Protein AF-A0A3C0ZZU3-F1 (afdb_monomer_lite)

Structure (mmCIF, N/CA/C/O backbone):
data_AF-A0A3C0ZZU3-F1
#
_entry.id   AF-A0A3C0ZZU3-F1
#
loop_
_atom_site.group_PDB
_atom_site.id
_atom_site.type_symbol
_atom_site.label_atom_id
_atom_site.label_alt_id
_atom_site.label_comp_id
_atom_site.label_asym_id
_atom_site.label_entity_id
_atom_site.label_seq_id
_atom_site.pdbx_PDB_ins_code
_atom_site.Cartn_x
_atom_site.Cartn_y
_atom_site.Cartn_z
_atom_site.occupancy
_atom_site.B_iso_or_equiv
_atom_site.auth_seq_id
_atom_site.auth_comp_id
_atom_site.auth_asym_id
_atom_site.auth_atom_id
_atom_site.pdbx_PDB_model_num
ATOM 1 N N . MET A 1 1 ? -2.806 -27.932 -3.434 1.00 41.34 1 MET A N 1
ATOM 2 C CA . MET A 1 1 ? -2.037 -26.677 -3.486 1.00 41.34 1 MET A CA 1
ATOM 3 C C . MET A 1 1 ? -1.569 -26.581 -4.916 1.00 41.34 1 MET A C 1
ATOM 5 O O . MET A 1 1 ? -0.887 -27.493 -5.355 1.00 41.34 1 MET A O 1
ATOM 9 N N . ASP A 1 2 ? -2.108 -25.631 -5.669 1.00 39.19 2 ASP A N 1
ATOM 10 C CA . ASP A 1 2 ? -1.712 -25.415 -7.058 1.00 39.19 2 ASP A CA 1
ATOM 11 C C . ASP A 1 2 ? -0.344 -24.722 -7.044 1.00 39.19 2 ASP A C 1
ATOM 13 O O . ASP A 1 2 ? -0.192 -23.686 -6.396 1.00 39.19 2 ASP A O 1
ATOM 17 N N . GLU A 1 3 ? 0.662 -25.331 -7.668 1.00 41.66 3 GLU A N 1
ATOM 18 C CA . GLU A 1 3 ? 2.056 -24.863 -7.687 1.00 41.66 3 GLU A CA 1
ATOM 19 C C . GLU A 1 3 ? 2.275 -23.722 -8.698 1.00 41.66 3 GLU A C 1
ATOM 21 O O . GLU A 1 3 ? 3.298 -23.658 -9.371 1.00 41.66 3 GLU A O 1
ATOM 26 N N . GLY A 1 4 ? 1.310 -22.809 -8.838 1.00 46.38 4 GLY A N 1
ATOM 27 C CA . GLY A 1 4 ? 1.494 -21.608 -9.657 1.00 46.38 4 GLY A CA 1
ATOM 28 C C . GLY A 1 4 ? 1.681 -21.881 -11.155 1.00 46.38 4 GLY A C 1
ATOM 29 O O . GLY A 1 4 ? 2.186 -21.020 -11.866 1.00 46.38 4 GLY A O 1
ATOM 30 N N . GLY A 1 5 ? 1.232 -23.034 -11.664 1.00 41.31 5 GLY A N 1
ATOM 31 C CA . GLY A 1 5 ? 1.252 -23.368 -13.096 1.00 41.31 5 GLY A CA 1
ATOM 32 C C . GLY A 1 5 ? 0.195 -22.632 -13.930 1.00 41.31 5 GLY A C 1
ATOM 33 O O . GLY A 1 5 ? -0.114 -23.044 -15.047 1.00 41.31 5 GLY A O 1
ATOM 34 N N . GLY A 1 6 ? -0.415 -21.580 -13.383 1.00 45.78 6 GLY A N 1
ATOM 35 C CA . GLY A 1 6 ? -1.423 -20.797 -14.075 1.00 45.78 6 GLY A CA 1
ATOM 36 C C . GLY A 1 6 ? -0.798 -19.867 -15.109 1.00 45.78 6 GLY A C 1
ATOM 37 O O . GLY A 1 6 ? 0.256 -19.278 -14.889 1.00 45.78 6 GLY A O 1
ATOM 38 N N . ASN A 1 7 ? -1.533 -19.631 -16.195 1.00 48.12 7 ASN A N 1
ATOM 39 C CA . ASN A 1 7 ? -1.310 -18.553 -17.168 1.00 48.12 7 ASN A CA 1
ATOM 40 C C . ASN A 1 7 ? -1.610 -17.172 -16.534 1.00 48.12 7 ASN A C 1
ATOM 42 O O . ASN A 1 7 ? -2.278 -16.332 -17.143 1.00 48.12 7 ASN A O 1
ATOM 46 N N . GLY A 1 8 ? -1.252 -17.006 -15.255 1.00 50.81 8 GLY A N 1
ATOM 47 C CA . GLY A 1 8 ? -1.674 -15.936 -14.372 1.00 50.81 8 GLY A CA 1
ATOM 48 C C . GLY A 1 8 ? -1.371 -14.601 -15.018 1.00 50.81 8 GLY A C 1
ATOM 49 O O . GLY A 1 8 ? -0.257 -14.358 -15.480 1.00 50.81 8 GLY A O 1
ATOM 50 N N . ARG A 1 9 ? -2.391 -13.745 -15.101 1.00 55.22 9 ARG A N 1
ATOM 51 C CA . ARG A 1 9 ? -2.203 -12.367 -15.545 1.00 55.22 9 ARG A CA 1
ATOM 52 C C . ARG A 1 9 ? -1.096 -11.767 -14.681 1.00 55.22 9 ARG A C 1
ATOM 54 O O . ARG A 1 9 ? -1.225 -11.792 -13.460 1.00 55.22 9 ARG A O 1
ATOM 61 N N . LYS A 1 10 ? -0.026 -11.275 -15.315 1.00 72.56 10 LYS A N 1
ATOM 62 C CA . LYS A 1 10 ? 1.024 -10.506 -14.640 1.00 72.56 10 LYS A CA 1
ATOM 63 C C . LYS A 1 10 ? 0.323 -9.371 -13.887 1.00 72.56 10 LYS A C 1
ATOM 65 O O . LYS A 1 10 ? -0.282 -8.511 -14.525 1.00 72.56 10 LYS A O 1
ATOM 70 N N . LEU A 1 11 ? 0.317 -9.424 -12.557 1.00 78.12 11 LEU A N 1
ATOM 71 C CA . LEU A 1 11 ? -0.127 -8.303 -11.738 1.00 78.12 11 LEU A CA 1
ATOM 72 C C . LEU A 1 11 ? 1.062 -7.356 -11.607 1.00 78.12 11 LEU A C 1
ATOM 74 O O . LEU A 1 11 ? 2.182 -7.807 -11.404 1.00 78.12 11 LEU A O 1
ATOM 78 N N . THR A 1 12 ? 0.817 -6.064 -11.738 1.00 89.44 12 THR A N 1
ATOM 79 C CA . THR A 1 12 ? 1.796 -4.996 -11.524 1.00 89.44 12 THR A CA 1
ATOM 80 C C . THR A 1 12 ? 1.116 -3.891 -10.734 1.00 89.44 12 THR A C 1
ATOM 82 O O . THR A 1 12 ? -0.111 -3.781 -10.785 1.00 89.44 12 THR A O 1
ATOM 85 N N . GLY A 1 13 ? 1.886 -3.066 -10.034 1.00 93.69 13 GLY A N 1
ATOM 86 C CA . GLY A 1 13 ? 1.334 -1.992 -9.219 1.00 93.69 13 GLY A CA 1
ATOM 87 C C . GLY A 1 13 ? 1.763 -2.067 -7.767 1.00 93.69 13 GLY A C 1
ATOM 88 O O . GLY A 1 13 ? 2.681 -2.802 -7.393 1.00 93.69 13 GLY A O 1
ATOM 89 N N . TYR A 1 14 ? 1.031 -1.308 -6.964 1.00 95.38 14 TYR A N 1
ATOM 90 C CA . TYR A 1 14 ? 1.196 -1.233 -5.525 1.00 95.38 14 TYR A CA 1
ATOM 91 C C . TYR A 1 14 ? 0.099 -2.015 -4.823 1.00 95.38 14 TYR A C 1
ATOM 93 O O . TYR A 1 14 ? -1.014 -2.157 -5.336 1.00 95.38 14 TYR A O 1
ATOM 101 N N . TYR A 1 15 ? 0.389 -2.484 -3.618 1.00 95.25 15 TYR A N 1
ATOM 102 C CA . TYR A 1 15 ? -0.651 -2.966 -2.727 1.00 95.25 15 TYR A CA 1
ATOM 103 C C . TYR A 1 15 ? -0.316 -2.644 -1.278 1.00 95.25 15 TYR A C 1
ATOM 105 O O . TYR A 1 15 ? 0.831 -2.705 -0.846 1.00 95.25 15 TYR A O 1
ATOM 113 N N . PHE A 1 16 ? -1.356 -2.289 -0.535 1.00 96.62 16 PHE A N 1
ATOM 114 C CA . PHE A 1 16 ? -1.283 -1.923 0.868 1.00 96.62 16 PHE A CA 1
ATOM 115 C C . PHE A 1 16 ? -1.888 -3.051 1.704 1.00 96.62 16 PHE A C 1
ATOM 117 O O . PHE A 1 16 ? -3.030 -3.450 1.467 1.00 96.62 16 PHE A O 1
ATOM 124 N N . THR A 1 17 ? -1.126 -3.603 2.646 1.00 95.50 17 THR A N 1
ATOM 125 C CA . THR A 1 17 ? -1.557 -4.756 3.448 1.00 95.50 17 THR A CA 1
ATOM 126 C C . THR A 1 17 ? -1.713 -4.423 4.910 1.00 95.50 17 THR A C 1
ATOM 128 O O . THR A 1 17 ? -0.879 -3.739 5.496 1.00 95.50 17 THR A O 1
ATOM 131 N N . LEU A 1 18 ? -2.740 -5.019 5.507 1.00 95.25 18 LEU A N 1
ATOM 132 C CA . LEU A 1 18 ? -2.928 -5.119 6.945 1.00 95.25 18 LEU A CA 1
ATOM 133 C C . LEU A 1 18 ? -2.516 -6.532 7.369 1.00 95.25 18 LEU A C 1
ATOM 135 O O . LEU A 1 18 ? -3.209 -7.494 7.034 1.00 95.25 18 LEU A O 1
ATOM 139 N N . ASP A 1 19 ? -1.401 -6.663 8.088 1.00 92.69 19 ASP A N 1
ATOM 140 C CA . ASP A 1 19 ? -0.880 -7.950 8.551 1.00 92.69 19 ASP A CA 1
ATOM 141 C C . ASP A 1 19 ? -1.074 -8.116 10.071 1.00 92.69 19 ASP A C 1
ATOM 143 O O . ASP A 1 19 ? -0.277 -7.606 10.870 1.00 92.69 19 ASP A O 1
ATOM 147 N N . PRO A 1 20 ? -2.115 -8.851 10.507 1.00 89.94 20 PRO A N 1
ATOM 148 C CA . PRO A 1 20 ? -2.354 -9.095 11.924 1.00 89.94 20 PRO A CA 1
ATOM 149 C C . PRO A 1 20 ? -1.324 -10.037 12.562 1.00 89.94 20 PRO A C 1
ATOM 151 O O . PRO A 1 20 ? -1.146 -9.985 13.776 1.00 89.94 20 PRO A O 1
ATOM 154 N N . ALA A 1 21 ? -0.656 -10.903 11.790 1.00 90.25 21 ALA A N 1
ATOM 155 C CA . ALA A 1 21 ? 0.301 -11.866 12.333 1.00 90.25 21 ALA A CA 1
ATOM 156 C C . ALA A 1 21 ? 1.604 -11.184 12.764 1.00 90.25 21 ALA A C 1
ATOM 158 O O . ALA A 1 21 ? 2.211 -11.587 13.757 1.00 90.25 21 ALA A O 1
ATOM 159 N N . HIS A 1 22 ? 2.002 -10.136 12.043 1.00 93.31 22 HIS A N 1
ATOM 160 C CA . HIS A 1 22 ? 3.215 -9.370 12.331 1.00 93.31 22 HIS A CA 1
ATOM 161 C C . HIS A 1 22 ? 2.941 -7.995 12.954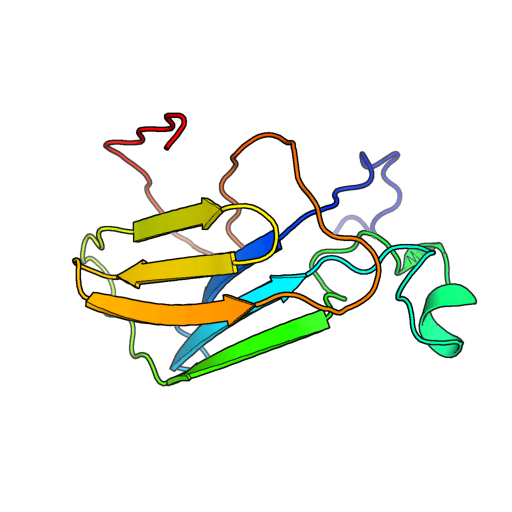 1.00 93.31 22 HIS A C 1
ATOM 163 O O . HIS A 1 22 ? 3.892 -7.305 13.311 1.00 93.31 22 HIS A O 1
ATOM 169 N N . ALA A 1 23 ? 1.668 -7.619 13.125 1.00 95.94 23 ALA A N 1
ATOM 170 C CA . ALA A 1 23 ? 1.242 -6.300 13.591 1.00 95.94 23 ALA A CA 1
ATOM 171 C C . ALA A 1 23 ? 1.839 -5.165 12.741 1.00 95.94 23 ALA A C 1
ATOM 173 O O . ALA A 1 23 ? 2.455 -4.228 13.257 1.00 95.94 23 ALA A O 1
ATOM 174 N N . LYS A 1 24 ? 1.663 -5.273 11.420 1.00 96.94 24 LYS A N 1
ATOM 175 C CA . LYS A 1 24 ? 2.213 -4.335 10.438 1.00 96.94 24 LYS A CA 1
ATOM 176 C C . LYS A 1 24 ? 1.155 -3.815 9.475 1.00 96.94 24 LYS A C 1
ATOM 178 O O . LYS A 1 24 ? 0.222 -4.527 9.095 1.00 96.94 24 LYS A O 1
ATOM 183 N N . LEU A 1 25 ? 1.358 -2.575 9.048 1.00 97.62 25 LEU A N 1
ATOM 184 C CA . LEU A 1 25 ? 0.879 -2.073 7.769 1.00 97.62 25 LEU A CA 1
ATOM 185 C C . LEU A 1 25 ? 2.070 -1.973 6.831 1.00 97.62 25 LEU A C 1
ATOM 187 O O . LEU A 1 25 ? 3.102 -1.432 7.229 1.00 97.62 25 LEU A O 1
ATOM 191 N N . THR A 1 26 ? 1.896 -2.424 5.596 1.00 97.88 26 THR A N 1
ATOM 192 C CA . THR A 1 26 ? 2.980 -2.401 4.614 1.00 97.88 26 THR A CA 1
ATOM 193 C C . THR A 1 26 ? 2.485 -1.900 3.276 1.00 97.88 26 THR A C 1
ATOM 195 O O . THR A 1 26 ? 1.443 -2.350 2.790 1.00 97.88 26 THR A O 1
ATOM 198 N N . LEU A 1 27 ? 3.244 -0.989 2.676 1.00 98.06 27 LEU A N 1
ATOM 199 C CA . LEU A 1 27 ? 3.119 -0.636 1.272 1.00 98.06 27 LEU A CA 1
ATOM 200 C C . LEU A 1 27 ? 4.132 -1.451 0.466 1.00 98.06 27 LEU A C 1
ATOM 202 O O . LEU A 1 27 ? 5.335 -1.400 0.715 1.00 98.06 27 LEU A O 1
ATOM 206 N N . TRP A 1 28 ? 3.632 -2.183 -0.520 1.00 96.44 28 TRP A N 1
ATOM 207 C CA . TRP A 1 28 ? 4.422 -3.037 -1.392 1.00 96.44 28 TRP A CA 1
ATOM 208 C C . TRP A 1 28 ? 4.380 -2.535 -2.828 1.00 96.44 28 TRP A C 1
ATOM 210 O O . TRP A 1 28 ? 3.338 -2.068 -3.293 1.00 96.44 28 TRP A O 1
ATOM 220 N N . GLN A 1 29 ? 5.475 -2.743 -3.551 1.00 94.75 29 GLN A N 1
ATOM 221 C CA . GLN A 1 29 ? 5.532 -2.655 -5.005 1.00 94.75 29 GLN A CA 1
ATOM 222 C C . GLN A 1 29 ? 5.770 -4.042 -5.589 1.00 94.75 29 GLN A C 1
ATOM 224 O O . GLN A 1 29 ? 6.609 -4.808 -5.113 1.00 94.75 29 GLN A O 1
ATOM 229 N N . MET A 1 30 ? 5.035 -4.384 -6.641 1.00 91.81 30 MET A N 1
ATOM 230 C CA . MET A 1 30 ? 5.284 -5.626 -7.353 1.00 91.81 30 MET A CA 1
ATOM 231 C C . MET A 1 30 ? 6.604 -5.567 -8.126 1.00 91.81 30 MET A C 1
ATOM 233 O O . MET A 1 30 ? 6.825 -4.623 -8.874 1.00 91.81 30 MET A O 1
ATOM 237 N N . GLN A 1 31 ? 7.426 -6.614 -8.024 1.00 90.62 31 GLN A N 1
ATOM 238 C CA . GLN A 1 31 ? 8.645 -6.713 -8.826 1.00 90.62 31 GLN A CA 1
ATOM 239 C C . GLN A 1 31 ? 8.333 -6.965 -10.301 1.00 90.62 31 GLN A C 1
ATOM 241 O O . GLN A 1 31 ? 7.680 -7.958 -10.651 1.00 90.62 31 GLN A O 1
ATOM 246 N N . THR A 1 32 ? 8.854 -6.090 -11.158 1.00 89.00 32 THR A N 1
ATOM 247 C CA . THR A 1 32 ? 8.866 -6.259 -12.613 1.00 89.00 32 THR A CA 1
ATOM 248 C C . THR A 1 32 ? 10.288 -6.450 -13.138 1.00 89.00 32 THR A C 1
ATOM 250 O O . THR A 1 32 ? 11.244 -6.531 -12.371 1.00 89.00 32 THR A O 1
ATOM 253 N N . GLU A 1 33 ? 10.423 -6.563 -14.458 1.00 88.19 33 GLU A N 1
ATOM 254 C CA . GLU A 1 33 ? 11.717 -6.684 -15.135 1.00 88.19 33 GLU A CA 1
ATOM 255 C C . GLU A 1 33 ? 12.569 -5.403 -15.012 1.00 88.19 33 GLU A C 1
ATOM 257 O O . GLU A 1 33 ? 13.785 -5.478 -15.168 1.00 88.19 33 GLU A O 1
ATOM 262 N N . ASP A 1 34 ? 11.954 -4.255 -14.699 1.00 88.31 34 ASP A N 1
ATOM 263 C CA . ASP A 1 34 ? 12.631 -2.954 -14.646 1.00 88.31 34 ASP A CA 1
ATOM 264 C C . ASP A 1 34 ? 13.308 -2.673 -13.284 1.00 88.31 34 ASP A C 1
ATOM 266 O O . ASP A 1 34 ? 14.291 -1.931 -13.225 1.00 88.31 34 ASP A O 1
ATOM 270 N N . GLU A 1 35 ? 12.834 -3.295 -12.195 1.00 89.44 35 GLU A N 1
ATOM 271 C CA . GLU A 1 35 ? 13.321 -3.059 -10.821 1.00 89.44 35 GLU A CA 1
ATOM 272 C C . GLU A 1 35 ? 13.626 -4.322 -10.004 1.00 89.44 35 GLU A C 1
ATOM 274 O O . GLU A 1 35 ? 13.860 -4.240 -8.797 1.00 89.44 35 GLU A O 1
ATOM 279 N N . CYS A 1 36 ? 13.650 -5.496 -10.635 1.00 86.44 36 CYS A N 1
ATOM 280 C CA . CYS A 1 36 ? 14.092 -6.711 -9.961 1.00 86.44 36 CYS A CA 1
ATOM 281 C C . CYS A 1 36 ? 15.589 -6.662 -9.615 1.00 86.44 36 CYS A C 1
ATOM 283 O O . CYS A 1 36 ? 16.420 -6.123 -10.350 1.00 86.44 36 CYS A O 1
ATOM 285 N N . ASP A 1 37 ? 15.963 -7.279 -8.493 1.00 82.75 37 ASP A N 1
ATOM 286 C CA . ASP A 1 37 ? 17.369 -7.582 -8.230 1.00 82.75 37 ASP A CA 1
ATOM 287 C C . ASP A 1 37 ? 17.880 -8.660 -9.218 1.00 82.75 37 ASP A C 1
ATOM 289 O O . ASP A 1 37 ? 17.076 -9.428 -9.756 1.00 82.75 37 ASP A O 1
ATOM 293 N N . PRO A 1 38 ? 19.200 -8.779 -9.465 1.00 83.81 38 PRO A N 1
ATOM 294 C CA . PRO A 1 38 ? 19.725 -9.748 -10.426 1.00 83.81 38 PRO A CA 1
ATOM 295 C C . PRO A 1 38 ? 19.304 -11.202 -10.165 1.00 83.81 38 PRO A C 1
ATOM 297 O O . PRO A 1 38 ? 19.097 -11.954 -11.118 1.00 83.81 38 PRO A O 1
ATOM 300 N N . ASP A 1 39 ? 19.160 -11.623 -8.909 1.00 83.06 39 ASP A N 1
ATOM 301 C CA . ASP A 1 39 ? 18.736 -12.987 -8.585 1.00 83.06 39 ASP A CA 1
ATOM 302 C C . ASP A 1 39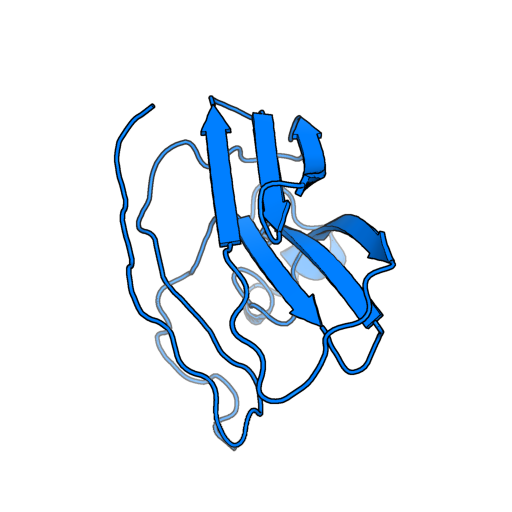 ? 17.261 -13.207 -8.933 1.00 83.06 39 ASP A C 1
ATOM 304 O O . ASP A 1 39 ? 16.898 -14.286 -9.415 1.00 83.06 39 ASP A O 1
ATOM 308 N N . THR A 1 40 ? 16.420 -12.195 -8.716 1.00 82.69 40 THR A N 1
ATOM 309 C CA . THR A 1 40 ? 15.001 -12.204 -9.078 1.00 82.69 40 THR A CA 1
ATOM 310 C C . THR A 1 40 ? 14.806 -12.090 -10.592 1.00 82.69 40 THR A C 1
ATOM 312 O O . THR A 1 40 ? 14.045 -12.875 -11.159 1.00 82.69 40 THR A O 1
ATOM 315 N N . CYS A 1 41 ? 15.535 -11.208 -11.283 1.00 84.19 41 CYS A N 1
ATOM 316 C CA . CYS A 1 41 ? 15.446 -11.065 -12.741 1.00 84.19 41 CYS A CA 1
ATOM 317 C C . CYS A 1 41 ? 15.810 -12.364 -13.477 1.00 84.19 41 CYS A C 1
ATOM 319 O O . CYS A 1 41 ? 15.226 -12.697 -14.507 1.00 84.19 41 CYS A O 1
ATOM 321 N N . ASN A 1 42 ? 16.749 -13.140 -12.928 1.00 84.31 42 ASN A N 1
ATOM 322 C CA . ASN A 1 42 ? 17.136 -14.442 -13.473 1.00 84.31 42 ASN A CA 1
ATOM 323 C C . ASN A 1 42 ? 16.125 -15.567 -13.162 1.00 84.31 42 ASN A C 1
ATOM 325 O O . ASN A 1 42 ? 16.311 -16.704 -13.601 1.00 84.31 42 ASN A O 1
ATOM 329 N N . LYS A 1 43 ? 15.050 -15.271 -12.420 1.00 86.00 43 LYS A N 1
ATOM 330 C CA . LYS A 1 43 ? 13.969 -16.195 -12.053 1.00 86.00 43 LYS A CA 1
ATOM 331 C C . LYS A 1 43 ? 12.627 -15.615 -12.515 1.00 86.00 43 LYS A C 1
ATOM 333 O O . LYS A 1 43 ? 11.833 -15.173 -11.689 1.00 86.00 43 LYS A O 1
ATOM 338 N N . PRO A 1 44 ? 12.314 -15.654 -13.823 1.00 76.62 44 PRO A N 1
ATOM 339 C CA . PRO A 1 44 ? 11.126 -14.993 -14.373 1.00 76.62 44 PRO A CA 1
ATOM 340 C C . PRO A 1 44 ? 9.798 -15.510 -13.794 1.00 76.62 44 PRO A C 1
ATOM 342 O O . PRO A 1 44 ? 8.803 -14.795 -13.814 1.00 76.62 44 PRO A O 1
ATOM 345 N N . TRP A 1 45 ? 9.776 -16.725 -13.234 1.00 80.06 45 TRP A N 1
ATOM 346 C CA . TRP A 1 45 ? 8.627 -17.280 -12.502 1.00 80.06 45 TRP A CA 1
ATOM 347 C C . TRP A 1 45 ? 8.384 -16.638 -11.124 1.00 80.06 45 TRP A C 1
ATOM 349 O O . TRP A 1 45 ? 7.386 -16.947 -10.480 1.00 80.06 45 TRP A O 1
ATOM 359 N N . TYR A 1 46 ? 9.297 -15.789 -10.650 1.00 79.62 46 TYR A N 1
ATOM 360 C CA . TYR A 1 46 ? 9.232 -15.103 -9.356 1.00 79.62 46 TYR A CA 1
ATOM 361 C C . TYR A 1 46 ? 8.975 -13.591 -9.490 1.00 79.62 46 TYR A C 1
ATOM 363 O O . TYR A 1 46 ? 8.787 -12.901 -8.488 1.00 79.62 46 TYR A O 1
ATOM 371 N N . LEU A 1 47 ? 8.922 -13.088 -10.728 1.00 84.19 47 LEU A N 1
ATOM 372 C CA . LEU A 1 47 ? 8.415 -11.759 -11.062 1.00 84.19 47 LEU A CA 1
ATOM 373 C C . LEU A 1 47 ? 6.885 -11.745 -10.994 1.00 84.19 47 LEU A C 1
ATOM 375 O O . LEU A 1 47 ? 6.239 -12.774 -11.202 1.00 84.19 47 LEU A O 1
ATOM 379 N N . TYR A 1 48 ? 6.296 -10.571 -10.757 1.00 85.50 48 TYR A N 1
ATOM 380 C CA . TYR A 1 48 ? 4.837 -10.382 -10.741 1.00 85.50 48 TYR A CA 1
ATOM 381 C C . TYR A 1 48 ? 4.093 -11.229 -9.690 1.00 85.50 48 TYR A C 1
ATOM 383 O O . TYR A 1 48 ? 2.885 -11.457 -9.801 1.00 85.50 48 TYR A O 1
ATOM 391 N N . HIS A 1 49 ? 4.808 -11.718 -8.672 1.00 84.25 49 HIS A N 1
ATOM 392 C CA . HIS A 1 49 ? 4.280 -12.615 -7.655 1.00 84.25 49 HIS A CA 1
ATOM 393 C C . HIS A 1 49 ? 4.036 -11.872 -6.334 1.00 84.25 49 HIS A C 1
ATOM 395 O O . HIS A 1 49 ? 4.959 -11.308 -5.757 1.00 84.25 49 HIS A O 1
ATOM 401 N N . LEU A 1 50 ? 2.818 -11.958 -5.782 1.00 84.31 50 LEU A N 1
ATOM 402 C CA . LEU A 1 50 ? 2.455 -11.345 -4.484 1.00 84.31 50 LEU A CA 1
ATOM 403 C C . LEU A 1 50 ? 3.297 -11.851 -3.297 1.00 84.31 50 LEU A C 1
ATOM 405 O O . LEU A 1 50 ? 3.308 -11.244 -2.233 1.00 84.31 50 LEU A O 1
ATOM 409 N N . GLY A 1 51 ? 3.975 -12.989 -3.463 1.00 84.25 51 GLY A N 1
ATOM 410 C CA . GLY A 1 51 ? 4.927 -13.525 -2.484 1.00 84.25 51 GLY A CA 1
ATOM 411 C C . GLY A 1 51 ? 6.357 -12.992 -2.622 1.00 84.25 51 GLY A C 1
ATOM 412 O O . GLY A 1 51 ? 7.204 -13.385 -1.830 1.00 84.25 51 GLY A O 1
ATOM 413 N N . ASN A 1 52 ? 6.630 -12.154 -3.625 1.00 87.88 52 ASN A N 1
ATOM 414 C CA . ASN A 1 52 ? 7.941 -11.559 -3.881 1.00 87.88 52 ASN A CA 1
ATOM 415 C C . ASN A 1 52 ? 7.880 -10.057 -4.246 1.00 87.88 52 ASN A C 1
ATOM 417 O O . ASN A 1 52 ? 8.443 -9.642 -5.262 1.00 87.88 52 ASN A O 1
ATOM 421 N N . PRO A 1 53 ? 7.179 -9.217 -3.475 1.00 91.88 53 PRO A N 1
ATOM 422 C CA . PRO A 1 53 ? 7.220 -7.773 -3.685 1.00 91.88 53 PRO A CA 1
ATOM 423 C C . PRO A 1 53 ? 8.540 -7.141 -3.228 1.00 91.88 53 PRO A C 1
ATOM 425 O O . PRO A 1 53 ? 9.322 -7.747 -2.495 1.00 91.88 53 PRO A O 1
ATOM 428 N N . ILE A 1 54 ? 8.722 -5.873 -3.584 1.00 92.88 54 ILE A N 1
ATOM 429 C CA . ILE A 1 54 ? 9.598 -4.933 -2.880 1.00 92.88 54 ILE A CA 1
ATOM 430 C C . ILE A 1 54 ? 8.783 -4.310 -1.736 1.00 92.88 54 ILE A C 1
ATOM 432 O O . ILE A 1 54 ? 7.680 -3.814 -1.974 1.00 92.88 54 ILE A O 1
ATOM 436 N N . SER A 1 55 ? 9.304 -4.335 -0.502 1.00 95.19 55 SER A N 1
ATOM 437 C CA . SER A 1 55 ? 8.741 -3.521 0.591 1.00 95.19 55 SER A CA 1
ATOM 438 C C . SER A 1 55 ? 9.164 -2.072 0.388 1.00 95.19 55 SER A C 1
ATOM 440 O O . SER A 1 55 ? 10.364 -1.798 0.310 1.00 95.19 55 SER A O 1
ATOM 442 N N . LEU A 1 56 ? 8.192 -1.168 0.276 1.00 96.81 56 LEU A N 1
ATOM 443 C CA . LEU A 1 56 ? 8.443 0.265 0.147 1.00 96.81 56 LEU A CA 1
ATOM 444 C C . LEU A 1 56 ? 8.509 0.939 1.517 1.00 96.81 56 LEU A C 1
ATOM 446 O O . LEU A 1 56 ? 9.451 1.680 1.783 1.00 96.81 56 LEU A O 1
ATOM 450 N N . GLU A 1 57 ? 7.526 0.663 2.378 1.00 98.06 57 GLU A N 1
ATOM 451 C CA . GLU A 1 57 ? 7.429 1.229 3.725 1.00 98.06 57 GLU A CA 1
ATOM 452 C C . GLU A 1 57 ? 6.626 0.300 4.645 1.00 98.06 57 GLU A C 1
ATOM 454 O O . GLU A 1 57 ? 5.600 -0.256 4.240 1.00 98.06 57 GLU A O 1
ATOM 459 N N . ASP A 1 58 ? 7.066 0.182 5.899 1.00 97.25 58 ASP A N 1
ATOM 460 C CA . ASP A 1 58 ? 6.495 -0.692 6.922 1.00 97.25 58 ASP A CA 1
ATOM 461 C C . ASP A 1 58 ? 6.300 0.069 8.237 1.00 97.25 58 ASP A C 1
ATOM 463 O O . ASP A 1 58 ? 7.264 0.546 8.838 1.00 97.25 58 ASP A O 1
ATOM 467 N N . VAL A 1 59 ? 5.073 0.096 8.763 1.00 97.81 59 VAL A N 1
ATOM 468 C CA . VAL A 1 59 ? 4.769 0.744 10.050 1.00 97.81 59 VAL A CA 1
ATOM 469 C C . VAL A 1 59 ? 4.096 -0.216 11.026 1.00 97.81 59 VAL A C 1
ATOM 471 O O . VAL A 1 59 ? 3.323 -1.094 10.638 1.00 97.81 59 VAL A O 1
ATOM 474 N N . ASP A 1 60 ? 4.393 -0.056 12.317 1.00 97.94 60 ASP A N 1
ATOM 475 C CA . ASP A 1 60 ? 3.763 -0.850 13.375 1.00 97.94 60 ASP A CA 1
ATOM 476 C C . ASP A 1 60 ? 2.268 -0.528 13.478 1.00 97.94 60 ASP A C 1
ATOM 478 O O . ASP A 1 60 ? 1.861 0.632 13.594 1.00 97.94 60 ASP A O 1
ATOM 482 N N . PHE A 1 61 ? 1.438 -1.570 13.465 1.00 96.44 61 PHE A N 1
ATOM 483 C CA . PHE A 1 61 ? -0.009 -1.442 13.549 1.00 96.44 61 PHE A CA 1
ATOM 484 C C . PHE A 1 61 ? -0.679 -2.728 14.032 1.00 96.44 61 PHE A C 1
ATOM 486 O O . PHE A 1 61 ? -0.622 -3.773 13.388 1.00 96.44 61 PHE A O 1
ATOM 493 N N . SER A 1 62 ? -1.407 -2.632 15.140 1.00 94.75 62 SER A N 1
ATOM 494 C CA . SER A 1 62 ? -2.162 -3.762 15.679 1.00 94.75 62 SER A CA 1
ATOM 495 C C . SER A 1 62 ? -3.597 -3.762 15.162 1.00 94.75 62 SER A C 1
ATOM 497 O O . SER A 1 62 ? -4.383 -2.866 15.477 1.00 94.75 62 SER A O 1
ATOM 499 N N . LEU A 1 63 ? -3.956 -4.808 14.420 1.00 91.56 63 LEU A N 1
ATOM 500 C CA . LEU A 1 63 ? -5.319 -5.027 13.953 1.00 91.56 63 LEU A CA 1
ATOM 501 C C . LEU A 1 63 ? -6.161 -5.759 15.010 1.00 91.56 63 LEU A C 1
ATOM 503 O O . LEU A 1 63 ? -5.759 -6.780 15.562 1.00 91.56 63 LEU A O 1
ATOM 507 N N . GLY A 1 64 ? -7.359 -5.246 15.272 1.00 90.81 64 GLY A N 1
ATOM 508 C CA . GLY A 1 64 ? -8.378 -5.870 16.103 1.00 90.81 64 GLY A CA 1
ATOM 509 C C . GLY A 1 64 ? -9.340 -6.698 15.256 1.00 90.81 64 GLY A C 1
ATOM 510 O O . GLY A 1 64 ? -9.904 -6.212 14.277 1.00 90.81 64 GLY A O 1
ATOM 511 N N . HIS A 1 65 ? -9.561 -7.952 15.643 1.00 90.25 65 HIS A N 1
ATOM 512 C CA . HIS A 1 65 ? -10.516 -8.831 14.967 1.00 90.25 65 HIS A CA 1
ATOM 513 C C . HIS A 1 65 ? -11.971 -8.381 15.177 1.00 90.25 65 HIS A C 1
ATOM 515 O O . HIS A 1 65 ? -12.334 -7.903 16.251 1.00 90.25 65 HIS A O 1
ATOM 521 N N . GLY A 1 66 ? -12.820 -8.591 14.163 1.00 91.56 66 GLY A N 1
ATOM 522 C CA . GLY A 1 66 ? -14.261 -8.310 14.236 1.00 91.56 66 GLY A CA 1
ATOM 523 C C . GLY A 1 66 ? -14.627 -6.822 14.205 1.00 91.56 66 GLY A C 1
ATOM 524 O O . GLY A 1 66 ? -15.770 -6.472 14.489 1.00 91.56 66 GLY A O 1
ATOM 525 N N . ARG A 1 67 ? -13.667 -5.954 13.872 1.00 93.12 67 ARG A N 1
ATOM 526 C CA . ARG A 1 67 ? -13.844 -4.509 13.739 1.00 93.12 67 ARG A CA 1
ATOM 527 C C . ARG A 1 67 ? -13.769 -4.099 12.268 1.00 93.12 67 ARG A C 1
ATOM 529 O O . ARG A 1 67 ? -12.924 -4.599 11.532 1.00 93.12 67 ARG A O 1
ATOM 536 N N . TRP A 1 68 ? -14.621 -3.155 11.879 1.00 96.75 68 TRP A N 1
ATOM 537 C CA . TRP A 1 68 ? -14.508 -2.448 10.606 1.00 96.75 68 TRP A CA 1
ATOM 538 C C . TRP A 1 68 ? -13.407 -1.391 10.674 1.00 96.75 68 TRP A C 1
ATOM 540 O O . TRP A 1 68 ? -13.286 -0.680 11.673 1.00 96.75 68 TRP A O 1
ATOM 550 N N . TYR A 1 69 ? -12.612 -1.320 9.614 1.00 97.06 69 TYR A N 1
ATOM 551 C CA . TYR A 1 69 ? -11.584 -0.309 9.403 1.00 97.06 69 TYR A CA 1
ATOM 552 C C . TYR A 1 69 ? -11.926 0.452 8.133 1.00 97.06 69 TYR A C 1
ATOM 554 O O . TYR A 1 69 ? -12.243 -0.180 7.125 1.00 97.06 69 TYR A O 1
ATOM 562 N N . GLU A 1 70 ? -11.819 1.776 8.172 1.00 98.06 70 GLU A N 1
ATOM 563 C CA . GLU A 1 70 ? -11.860 2.571 6.949 1.00 98.06 70 GLU A CA 1
ATOM 564 C C . GLU A 1 70 ? -10.453 2.631 6.354 1.00 98.06 70 GLU A C 1
ATOM 566 O O . GLU A 1 70 ? -9.511 3.090 7.004 1.00 98.06 70 GLU A O 1
ATOM 571 N N . LEU A 1 71 ? -10.298 2.123 5.133 1.00 97.88 71 LEU A N 1
ATOM 572 C CA . LEU A 1 71 ? -9.044 2.188 4.392 1.00 97.88 71 LEU A CA 1
ATOM 573 C C . LEU A 1 71 ? -9.178 3.226 3.293 1.00 97.88 71 LEU A C 1
ATOM 575 O O . LEU A 1 71 ? -10.088 3.142 2.470 1.00 97.88 71 LEU A O 1
ATOM 579 N N . LYS A 1 72 ? -8.224 4.151 3.239 1.00 98.00 72 LYS A N 1
ATOM 580 C CA . LYS A 1 72 ? -8.115 5.111 2.144 1.00 98.00 72 LYS A CA 1
ATOM 581 C C . LYS A 1 72 ? -6.699 5.087 1.593 1.00 98.00 72 LYS A C 1
ATOM 583 O O . LYS A 1 72 ? -5.731 5.088 2.353 1.00 98.00 72 LYS A O 1
ATOM 588 N N . VAL A 1 73 ? -6.591 5.060 0.271 1.00 97.56 73 VAL A N 1
ATOM 589 C CA . VAL A 1 73 ? -5.323 5.184 -0.446 1.00 97.56 73 VAL A CA 1
ATOM 590 C C . VAL A 1 73 ? -5.477 6.306 -1.461 1.00 97.56 73 VAL A C 1
ATOM 592 O O . VAL A 1 73 ? -6.383 6.269 -2.288 1.00 97.56 73 VAL A O 1
ATOM 595 N N . GLU A 1 74 ? -4.600 7.298 -1.383 1.00 97.38 74 GLU A N 1
ATOM 596 C CA . GLU A 1 74 ? -4.507 8.398 -2.343 1.00 97.38 74 GLU A CA 1
ATOM 597 C C . GLU A 1 74 ? -3.213 8.217 -3.142 1.00 97.38 74 GLU A C 1
ATOM 599 O O . GLU A 1 74 ? -2.156 7.966 -2.558 1.00 97.38 74 GLU A O 1
ATOM 604 N N . VAL A 1 75 ? -3.293 8.319 -4.471 1.00 95.81 75 VAL A N 1
ATOM 605 C CA . VAL A 1 75 ? -2.135 8.190 -5.367 1.00 95.81 75 VAL A CA 1
ATOM 606 C C . VAL A 1 75 ? -2.095 9.384 -6.313 1.00 95.81 75 VAL A C 1
ATOM 608 O O . VAL A 1 75 ? -2.994 9.555 -7.134 1.00 95.81 75 VAL A O 1
ATOM 611 N N . GLU A 1 76 ? -1.038 10.188 -6.218 1.00 95.75 76 GLU A N 1
ATOM 612 C CA . GLU A 1 76 ? -0.780 11.346 -7.077 1.00 95.75 76 GLU A CA 1
ATOM 613 C C . GLU A 1 76 ? 0.628 11.232 -7.682 1.00 95.75 76 GLU A C 1
ATOM 615 O O . GLU A 1 76 ? 1.638 11.517 -7.039 1.00 95.75 76 GLU A O 1
ATOM 620 N N . GLY A 1 77 ? 0.715 10.787 -8.939 1.00 94.88 77 GLY A N 1
ATOM 621 C CA . GLY A 1 77 ? 2.009 10.497 -9.560 1.00 94.88 77 GLY A CA 1
ATOM 622 C C . GLY A 1 77 ? 2.730 9.355 -8.835 1.00 94.88 77 GLY A C 1
ATOM 623 O O . GLY A 1 77 ? 2.205 8.247 -8.774 1.00 94.88 77 GLY A O 1
ATOM 624 N N . SER A 1 78 ? 3.925 9.627 -8.303 1.00 96.38 78 SER A N 1
ATOM 625 C CA . SER A 1 78 ? 4.693 8.702 -7.455 1.00 96.38 78 SER A CA 1
ATOM 626 C C . SER A 1 78 ? 4.340 8.789 -5.966 1.00 96.38 78 SER A C 1
ATOM 628 O O . SER A 1 78 ? 4.790 7.950 -5.188 1.00 96.38 78 SER A O 1
ATOM 630 N N . LEU A 1 79 ? 3.562 9.794 -5.548 1.00 97.81 79 LEU A N 1
ATOM 631 C CA . LEU A 1 79 ? 3.207 9.995 -4.148 1.00 97.81 79 LEU A CA 1
ATOM 632 C C . LEU A 1 79 ? 2.023 9.107 -3.769 1.00 97.81 79 LEU A C 1
ATOM 634 O O . LEU A 1 79 ? 0.925 9.253 -4.306 1.00 97.81 79 LEU A O 1
ATOM 638 N N . ILE A 1 80 ? 2.243 8.218 -2.806 1.00 98.25 80 ILE A N 1
ATOM 639 C CA . ILE A 1 80 ? 1.261 7.263 -2.301 1.00 98.25 80 ILE A CA 1
ATOM 640 C C . ILE A 1 80 ? 1.029 7.552 -0.821 1.00 98.25 80 ILE A C 1
ATOM 642 O O . ILE A 1 80 ? 1.962 7.533 -0.014 1.00 98.25 80 ILE A O 1
ATOM 646 N N . LYS A 1 81 ? -0.228 7.787 -0.446 1.00 98.62 81 LYS A N 1
ATOM 647 C CA . LYS A 1 81 ? -0.640 7.981 0.947 1.00 98.62 81 LYS A CA 1
ATOM 648 C C . LYS A 1 81 ? -1.641 6.915 1.345 1.00 98.62 81 LYS A C 1
ATOM 650 O O . LYS A 1 81 ? -2.667 6.757 0.692 1.00 98.62 81 LYS A O 1
ATOM 655 N N . CYS A 1 82 ? -1.357 6.201 2.428 1.00 98.69 82 CYS A N 1
ATOM 656 C CA . CYS A 1 82 ? -2.233 5.166 2.970 1.00 98.69 82 CYS A CA 1
ATOM 657 C C . CYS A 1 82 ? -2.731 5.576 4.355 1.00 98.69 82 CYS A C 1
ATOM 659 O O . CYS A 1 82 ? -1.948 5.945 5.238 1.00 98.69 82 CYS A O 1
ATOM 661 N N . TYR A 1 83 ? -4.037 5.464 4.551 1.00 98.56 83 TYR A N 1
ATOM 662 C CA . TYR A 1 83 ? -4.741 5.855 5.761 1.00 98.56 83 TYR A CA 1
ATOM 663 C C . TYR A 1 83 ? -5.493 4.662 6.337 1.00 98.56 83 TYR A C 1
ATOM 665 O O . TYR A 1 83 ? -5.993 3.804 5.605 1.00 98.56 83 TYR A O 1
ATOM 673 N N . VAL A 1 84 ? -5.603 4.652 7.663 1.00 98.31 84 VAL A N 1
ATOM 674 C CA . VAL A 1 84 ? -6.483 3.741 8.394 1.00 98.31 84 VAL A CA 1
ATOM 675 C C . VAL A 1 84 ? -7.275 4.556 9.407 1.00 98.31 84 VAL A C 1
ATOM 677 O O . VAL A 1 84 ? -6.667 5.206 10.260 1.00 98.31 84 VAL A O 1
ATOM 680 N N . ASP A 1 85 ? -8.604 4.501 9.309 1.00 97.81 85 ASP A N 1
ATOM 681 C CA . ASP A 1 85 ? -9.555 5.294 10.099 1.00 97.81 85 ASP A CA 1
ATOM 682 C C . ASP A 1 85 ? -9.214 6.797 10.073 1.00 97.81 85 ASP A C 1
ATOM 684 O O . ASP A 1 85 ? -8.960 7.400 11.116 1.00 97.81 85 ASP A O 1
ATOM 688 N N . ASP A 1 86 ? -9.110 7.372 8.867 1.00 98.12 86 ASP A N 1
ATOM 689 C CA . ASP A 1 86 ? -8.712 8.767 8.589 1.00 98.12 86 ASP A CA 1
ATOM 690 C C . ASP A 1 86 ? -7.320 9.206 9.084 1.00 98.12 86 ASP A C 1
ATOM 692 O O . ASP A 1 86 ? -6.883 10.334 8.839 1.00 98.12 86 ASP A O 1
ATOM 696 N N . VAL A 1 87 ? -6.561 8.327 9.738 1.00 98.25 87 VAL A N 1
ATOM 697 C CA . VAL A 1 87 ? -5.205 8.632 10.201 1.00 98.25 87 VAL A CA 1
ATOM 698 C C . VAL A 1 87 ? -4.196 8.232 9.132 1.00 98.25 87 VAL A C 1
ATOM 700 O O . VAL A 1 87 ? -4.109 7.055 8.783 1.00 98.25 87 VAL A O 1
ATOM 703 N N . LEU A 1 88 ? -3.388 9.191 8.663 1.00 98.62 88 LEU A N 1
ATOM 704 C CA . LEU A 1 88 ? -2.254 8.929 7.770 1.00 98.62 88 LEU A CA 1
ATOM 705 C C . LEU A 1 88 ? -1.276 7.963 8.449 1.00 98.62 88 LEU A C 1
ATOM 707 O O . LEU A 1 88 ? -0.797 8.232 9.553 1.00 98.62 88 LEU A O 1
ATOM 711 N N . LYS A 1 89 ? -1.006 6.829 7.798 1.00 98.56 89 LYS A N 1
ATOM 712 C CA . LYS A 1 89 ? -0.086 5.793 8.288 1.00 98.56 89 LYS A CA 1
ATOM 713 C C . LYS A 1 89 ? 1.198 5.740 7.481 1.00 98.56 89 LYS A C 1
ATOM 715 O O . LYS A 1 89 ? 2.261 5.602 8.071 1.00 98.56 89 LYS A O 1
ATOM 720 N N . ILE A 1 90 ? 1.082 5.854 6.161 1.00 98.69 90 ILE A N 1
ATOM 721 C CA . ILE A 1 90 ? 2.208 5.822 5.227 1.00 98.69 90 ILE A CA 1
ATOM 722 C C . ILE A 1 90 ? 2.056 6.999 4.269 1.00 98.69 90 ILE A C 1
ATOM 724 O O . ILE A 1 90 ? 0.981 7.191 3.708 1.00 98.69 90 ILE A O 1
ATOM 728 N N . GLU A 1 91 ? 3.135 7.750 4.074 1.00 98.56 91 GLU A N 1
ATOM 729 C CA . GLU A 1 91 ? 3.318 8.701 2.978 1.00 98.56 91 GLU A CA 1
ATOM 730 C C . GLU A 1 91 ? 4.655 8.367 2.320 1.00 98.56 91 GLU A C 1
ATOM 732 O O . GLU A 1 91 ? 5.696 8.424 2.974 1.00 98.56 91 GLU A O 1
ATOM 737 N N . TYR A 1 92 ? 4.614 7.964 1.054 1.00 98.50 92 TYR A N 1
ATOM 738 C CA . TYR A 1 92 ? 5.775 7.447 0.341 1.00 98.50 92 TYR A CA 1
ATOM 739 C C . TYR A 1 92 ? 5.846 8.035 -1.068 1.00 98.50 92 TYR A C 1
ATOM 741 O O . TYR A 1 92 ? 4.859 8.013 -1.796 1.00 98.50 92 TYR A O 1
ATOM 749 N N . ASP A 1 93 ? 7.010 8.560 -1.446 1.00 97.94 93 ASP A N 1
ATOM 750 C CA . ASP A 1 93 ? 7.308 9.013 -2.809 1.00 97.94 93 ASP A CA 1
ATOM 751 C C . ASP A 1 93 ? 8.123 7.923 -3.512 1.00 97.94 93 ASP A C 1
ATOM 753 O O . ASP A 1 93 ? 9.315 7.765 -3.233 1.00 97.94 93 ASP A O 1
ATOM 757 N N . ASP A 1 94 ? 7.470 7.148 -4.381 1.00 95.69 94 ASP A N 1
A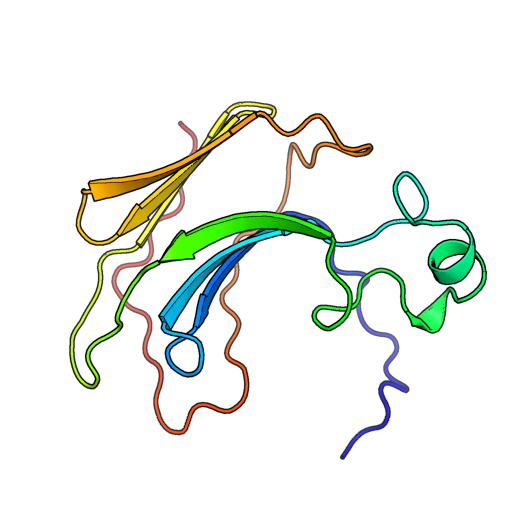TOM 758 C CA . ASP A 1 94 ? 8.102 6.019 -5.054 1.00 95.69 94 ASP A CA 1
ATOM 759 C C . ASP A 1 94 ? 9.109 6.457 -6.121 1.00 95.69 94 ASP A C 1
ATOM 761 O O . ASP A 1 94 ? 8.793 7.130 -7.103 1.00 95.69 94 ASP A O 1
ATOM 765 N N . ARG A 1 95 ? 10.356 6.028 -5.923 1.00 93.81 95 ARG A N 1
ATOM 766 C CA . ARG A 1 95 ? 11.487 6.285 -6.819 1.00 93.81 95 ARG A CA 1
ATOM 767 C C . ARG A 1 95 ? 12.168 4.994 -7.270 1.00 93.81 95 ARG A C 1
ATOM 769 O O . ARG A 1 95 ? 13.299 5.048 -7.760 1.00 93.81 95 ARG A O 1
ATOM 776 N N . ILE A 1 96 ? 11.525 3.844 -7.072 1.00 91.44 96 ILE A N 1
ATOM 777 C CA . ILE A 1 96 ? 12.074 2.526 -7.380 1.00 91.44 96 ILE A CA 1
ATOM 778 C C . ILE A 1 96 ? 11.529 2.054 -8.731 1.00 91.44 96 ILE A C 1
ATOM 780 O O . ILE A 1 96 ? 10.425 1.532 -8.843 1.00 91.44 96 ILE A O 1
ATOM 784 N N . GLY A 1 97 ? 12.346 2.223 -9.772 1.00 89.19 97 GLY A N 1
ATOM 785 C CA . GLY A 1 97 ? 12.048 1.751 -11.127 1.00 89.19 97 GLY A CA 1
ATOM 786 C C . GLY A 1 97 ? 10.716 2.248 -11.674 1.00 89.19 97 GLY A C 1
ATOM 787 O O . GLY A 1 97 ? 10.529 3.454 -11.847 1.00 89.19 97 GLY A O 1
ATOM 788 N N . THR A 1 98 ? 9.828 1.317 -12.020 1.00 89.75 98 THR A N 1
ATOM 789 C CA . THR A 1 98 ? 8.559 1.624 -12.682 1.00 89.75 98 THR A CA 1
ATOM 790 C C . THR A 1 98 ? 7.531 2.211 -11.724 1.00 89.75 98 THR A C 1
ATOM 792 O O . THR A 1 98 ? 6.977 1.512 -10.880 1.00 89.75 98 THR A O 1
ATOM 795 N N . THR A 1 99 ? 7.162 3.473 -11.955 1.00 92.38 99 THR A N 1
ATOM 796 C CA . THR A 1 99 ? 5.990 4.083 -11.318 1.00 92.38 99 THR A CA 1
ATOM 797 C C . THR A 1 99 ? 4.704 3.695 -12.051 1.00 92.38 99 THR A C 1
ATOM 799 O O . THR A 1 99 ? 4.548 3.943 -13.252 1.00 92.38 99 THR A O 1
ATOM 802 N N . PHE A 1 100 ? 3.736 3.130 -11.329 1.00 91.62 100 PHE A N 1
ATOM 803 C CA . PHE A 1 100 ? 2.468 2.676 -11.911 1.00 91.62 100 PHE A CA 1
ATOM 804 C C . PHE A 1 100 ? 1.400 3.775 -11.874 1.00 91.62 100 PHE A C 1
ATOM 806 O O . PHE A 1 100 ? 0.670 3.922 -10.899 1.00 91.62 100 PHE A O 1
ATOM 813 N N . LEU A 1 101 ? 1.282 4.534 -12.966 1.00 90.75 101 LEU A N 1
ATOM 814 C CA . LEU A 1 101 ? 0.413 5.722 -13.047 1.00 90.75 101 LEU A CA 1
ATOM 815 C C . LEU A 1 101 ? -1.054 5.433 -13.411 1.00 90.75 101 LEU A C 1
ATOM 817 O O . LEU A 1 101 ? -1.888 6.334 -13.412 1.00 90.75 101 LEU A O 1
ATOM 821 N N . GLN A 1 102 ? -1.371 4.196 -13.785 1.00 89.75 102 GLN A N 1
ATOM 822 C CA . GLN A 1 102 ? -2.707 3.795 -14.219 1.00 89.75 102 GLN A CA 1
ATOM 823 C C . GLN A 1 102 ? -2.956 2.329 -13.881 1.00 89.75 102 GLN A C 1
ATOM 825 O O . GLN A 1 102 ? -2.036 1.510 -13.901 1.00 89.75 102 GLN A O 1
ATOM 830 N N . GLY A 1 103 ? -4.211 1.974 -13.622 1.00 88.50 103 GLY A N 1
ATOM 831 C CA . GLY A 1 103 ? -4.561 0.599 -13.308 1.00 88.50 103 GLY A CA 1
ATOM 832 C C . GLY A 1 103 ? -5.997 0.433 -12.844 1.00 88.50 103 GLY A C 1
ATOM 833 O O . GLY A 1 103 ? -6.855 1.287 -13.057 1.00 88.50 103 GLY A O 1
ATOM 834 N N . THR A 1 104 ? -6.241 -0.709 -12.216 1.00 91.44 104 THR A N 1
ATOM 835 C CA . THR A 1 104 ? -7.512 -1.059 -11.583 1.00 91.44 104 THR A CA 1
ATOM 836 C C . THR A 1 104 ? -7.302 -1.248 -10.091 1.00 91.44 104 THR A C 1
ATOM 838 O O . THR A 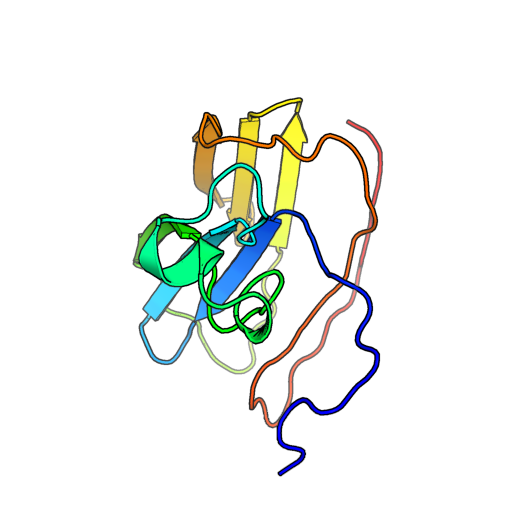1 104 ? -6.238 -1.702 -9.677 1.00 91.44 104 THR A O 1
ATOM 841 N N . VAL A 1 105 ? -8.339 -0.994 -9.299 1.00 93.38 105 VAL A N 1
ATOM 842 C CA . VAL A 1 105 ? -8.343 -1.294 -7.864 1.00 93.38 105 VAL A CA 1
ATOM 843 C C . VAL A 1 105 ? -8.910 -2.693 -7.634 1.00 93.38 105 VAL A C 1
ATOM 845 O O . VAL A 1 105 ? -9.853 -3.113 -8.307 1.00 93.38 105 VAL A O 1
ATOM 848 N N . GLY A 1 106 ? -8.332 -3.421 -6.684 1.00 92.69 106 GLY A N 1
ATOM 849 C CA . GLY A 1 106 ? -8.803 -4.737 -6.279 1.00 92.69 106 GLY A CA 1
ATOM 850 C C . GLY A 1 106 ? -8.411 -5.057 -4.844 1.00 92.69 106 GLY A C 1
ATOM 851 O O . GLY A 1 106 ? -7.513 -4.441 -4.277 1.00 92.69 106 GLY A O 1
ATOM 852 N N . PHE A 1 107 ? -9.086 -6.050 -4.276 1.00 93.06 107 PHE A N 1
ATOM 853 C CA . PHE A 1 107 ? -8.828 -6.544 -2.930 1.00 93.06 107 PHE A CA 1
ATOM 854 C C . PHE A 1 107 ? -8.299 -7.967 -3.013 1.00 93.06 107 PHE A C 1
ATOM 856 O O . PHE A 1 107 ? -8.793 -8.778 -3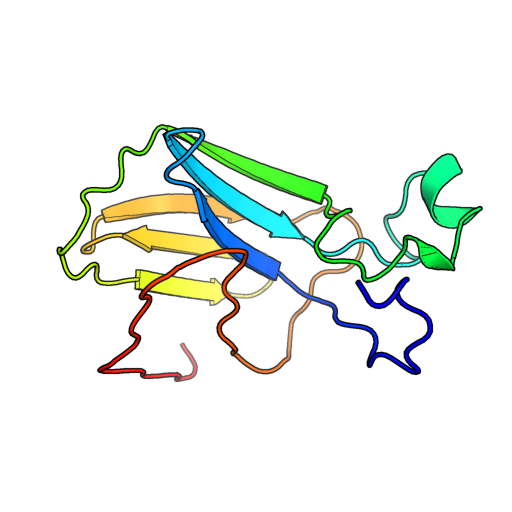.800 1.00 93.06 107 PHE A O 1
ATOM 863 N N . PHE A 1 108 ? -7.318 -8.287 -2.178 1.00 89.62 108 PHE A N 1
ATOM 864 C CA . PHE A 1 108 ? -6.842 -9.651 -2.020 1.00 89.62 108 PHE A CA 1
ATOM 865 C C . PHE A 1 108 ? -6.823 -10.019 -0.543 1.00 89.62 108 PHE A C 1
ATOM 867 O O . PHE A 1 108 ? -6.657 -9.176 0.335 1.00 89.62 108 PHE A O 1
ATOM 874 N N . VAL A 1 109 ? -7.005 -11.307 -0.279 1.00 91.00 109 VAL A N 1
ATOM 875 C CA . VAL A 1 109 ? -6.987 -11.866 1.066 1.00 91.00 109 VAL A CA 1
ATOM 876 C C . VAL A 1 109 ? -6.151 -13.131 1.020 1.00 91.00 109 VAL A C 1
ATOM 878 O O . VAL A 1 109 ? -6.383 -14.007 0.186 1.00 91.00 109 VAL A O 1
ATOM 881 N N . TYR A 1 110 ? -5.186 -13.243 1.925 1.00 87.94 110 TYR A N 1
ATOM 882 C CA . TYR A 1 110 ? -4.375 -14.443 2.070 1.00 87.94 110 TYR A CA 1
ATOM 883 C C . TYR A 1 110 ? -4.709 -15.138 3.387 1.00 87.94 110 TYR A C 1
ATOM 885 O O . TYR A 1 110 ? -4.522 -14.575 4.460 1.00 87.94 110 TYR A O 1
ATOM 893 N N . LYS A 1 111 ? -5.203 -16.379 3.296 1.00 86.12 111 LYS A N 1
ATOM 894 C CA . LYS A 1 111 ? -5.477 -17.261 4.446 1.00 86.12 111 LYS A CA 1
ATOM 895 C C . LYS A 1 111 ? -6.338 -16.630 5.561 1.00 86.12 111 LYS A C 1
ATOM 897 O O . LYS A 1 111 ? -6.055 -16.839 6.737 1.00 86.12 111 LYS A O 1
ATOM 902 N N . ALA A 1 112 ? -7.416 -15.927 5.215 1.00 84.19 112 ALA A N 1
ATOM 903 C CA . ALA A 1 112 ? -8.424 -15.513 6.197 1.00 84.19 112 ALA A CA 1
ATOM 904 C C . ALA A 1 112 ? -9.631 -16.461 6.199 1.00 84.19 112 ALA A C 1
ATOM 906 O O . ALA A 1 112 ? -10.028 -16.972 5.151 1.00 84.19 112 ALA A O 1
ATOM 907 N N . SER A 1 113 ? -10.223 -16.678 7.376 1.00 85.31 113 SER A N 1
ATOM 908 C CA . SER A 1 113 ? -11.492 -17.403 7.526 1.00 85.31 113 SER A CA 1
ATOM 909 C C . SER A 1 113 ? -12.711 -16.529 7.218 1.00 85.31 113 SER A C 1
ATOM 911 O O . SER A 1 113 ? -13.676 -17.024 6.644 1.00 85.31 113 SER A O 1
ATOM 913 N N . ASP A 1 114 ? -12.666 -15.247 7.587 1.00 89.19 114 ASP A N 1
ATOM 914 C CA . ASP A 1 114 ? -13.677 -14.232 7.278 1.00 89.19 114 ASP A CA 1
ATOM 915 C C . ASP A 1 114 ? -12.965 -12.889 7.060 1.00 89.19 114 ASP A C 1
ATOM 917 O O . ASP A 1 114 ? -12.195 -12.439 7.911 1.00 89.19 114 ASP A O 1
ATOM 921 N N . ALA A 1 115 ? -13.197 -12.284 5.900 1.00 91.50 115 ALA A N 1
ATOM 922 C CA . ALA A 1 115 ? -12.755 -10.945 5.538 1.00 91.50 115 ALA A CA 1
ATOM 923 C C . ALA A 1 115 ? -13.856 -10.329 4.675 1.00 91.50 115 ALA A C 1
ATOM 925 O O . ALA A 1 115 ? -14.332 -10.959 3.728 1.00 91.50 115 ALA A O 1
ATOM 926 N N . ARG A 1 116 ? -14.284 -9.116 5.023 1.00 95.06 116 ARG A N 1
ATOM 927 C CA . ARG A 1 116 ? -15.405 -8.436 4.372 1.00 95.06 116 ARG A CA 1
ATOM 928 C C . ARG A 1 116 ? -14.973 -7.046 3.951 1.00 95.06 116 ARG A C 1
ATOM 930 O O . ARG A 1 116 ? -14.229 -6.388 4.671 1.00 95.06 116 ARG A O 1
ATOM 937 N N . PHE A 1 117 ? -15.464 -6.639 2.794 1.00 96.75 117 PHE A N 1
ATOM 938 C CA . PHE A 1 117 ? -15.268 -5.318 2.222 1.00 96.75 117 PHE A CA 1
ATOM 939 C C . PHE A 1 117 ? -16.655 -4.771 1.903 1.00 96.75 117 PHE A C 1
ATOM 941 O O . PHE A 1 117 ? -17.483 -5.505 1.359 1.00 96.75 117 PHE A O 1
ATOM 948 N N . ASP A 1 118 ? -16.903 -3.524 2.275 1.00 98.06 118 ASP A N 1
ATOM 949 C CA . ASP A 1 118 ? -18.140 -2.800 1.995 1.00 98.06 118 ASP A CA 1
ATOM 950 C C . ASP A 1 118 ? -17.810 -1.314 1.792 1.00 98.06 118 ASP A C 1
ATOM 952 O O . ASP A 1 118 ? -16.676 -0.908 2.058 1.00 98.06 118 ASP A O 1
ATOM 956 N N . ASP A 1 119 ? -18.769 -0.537 1.286 1.00 97.75 119 ASP A N 1
ATOM 957 C CA . ASP A 1 119 ? -18.653 0.916 1.075 1.00 97.75 119 ASP A CA 1
ATOM 958 C C . ASP A 1 119 ? -17.447 1.333 0.202 1.00 97.75 119 ASP A C 1
ATOM 960 O O . ASP A 1 119 ? -16.764 2.328 0.443 1.00 97.75 119 ASP A O 1
ATOM 964 N N . VAL A 1 120 ? -17.180 0.561 -0.857 1.00 97.62 120 VAL A N 1
ATOM 965 C CA . VAL A 1 120 ? -16.054 0.811 -1.770 1.00 97.62 120 VAL A CA 1
ATOM 966 C C . VAL A 1 120 ? -16.367 1.954 -2.739 1.00 97.62 120 VAL A C 1
ATOM 968 O O . VAL A 1 120 ? -17.241 1.829 -3.600 1.00 97.62 120 VAL A O 1
ATOM 971 N N . LEU A 1 121 ? -15.571 3.021 -2.665 1.00 97.19 121 LEU A N 1
ATOM 972 C CA . LEU A 1 121 ? -15.536 4.117 -3.633 1.00 97.19 121 LEU A CA 1
ATOM 973 C C . LEU A 1 121 ? -14.154 4.192 -4.293 1.00 97.19 121 LEU A C 1
ATOM 975 O O . LEU A 1 121 ? -13.128 4.085 -3.627 1.00 97.19 121 LEU A O 1
ATOM 979 N N . VAL A 1 122 ? -14.137 4.391 -5.611 1.00 96.69 122 VAL A N 1
ATOM 980 C CA . VAL A 1 122 ? -12.927 4.705 -6.379 1.00 96.69 122 VAL A CA 1
ATOM 981 C C . VAL A 1 122 ? -13.247 5.892 -7.272 1.00 96.69 122 VAL A C 1
ATOM 983 O O . VAL A 1 122 ? -14.143 5.813 -8.113 1.00 96.69 122 VAL A O 1
ATOM 986 N N . GLU A 1 123 ? -12.504 6.975 -7.098 1.00 95.19 123 GLU A N 1
ATOM 987 C CA . GLU A 1 123 ? -12.632 8.197 -7.882 1.00 95.19 123 GLU A CA 1
ATOM 988 C C . GLU A 1 123 ? -11.252 8.769 -8.214 1.00 95.19 123 GLU A C 1
ATOM 990 O O . GLU A 1 123 ? -10.249 8.423 -7.589 1.00 95.19 123 GLU A O 1
ATOM 995 N N . SER A 1 124 ? -11.189 9.606 -9.246 1.00 91.88 124 SER A N 1
ATOM 996 C CA . SER A 1 124 ? -10.000 10.409 -9.520 1.00 91.88 124 SER A CA 1
ATOM 997 C C . SER A 1 124 ? -9.882 11.528 -8.487 1.00 91.88 124 SER A C 1
ATOM 999 O O . SER A 1 124 ? -10.902 12.131 -8.152 1.00 91.88 124 SER A O 1
ATOM 1001 N N . LEU A 1 125 ? -8.652 11.827 -8.059 1.00 82.38 125 LEU A N 1
ATOM 1002 C CA . LEU A 1 125 ? -8.337 13.011 -7.250 1.00 82.38 125 LEU A CA 1
ATOM 1003 C C . LEU A 1 125 ? -8.614 14.322 -8.004 1.00 82.38 125 LEU A C 1
ATOM 1005 O O . LEU A 1 125 ? -8.478 14.332 -9.253 1.00 82.38 125 LEU A O 1
#

Secondary structure (DSSP, 8-state):
---S-S------SEEEEEETTTTEEEEEEE--TTT--HHHHT-GGGTT-TTSEEEEEEEE-PPPTT----EEEEEETTEEEEEETTEEEEEEE--SS----S-------SS-S-----S------

Radius of gyration: 15.31 Å; chains: 1; bounding box: 38×40×33 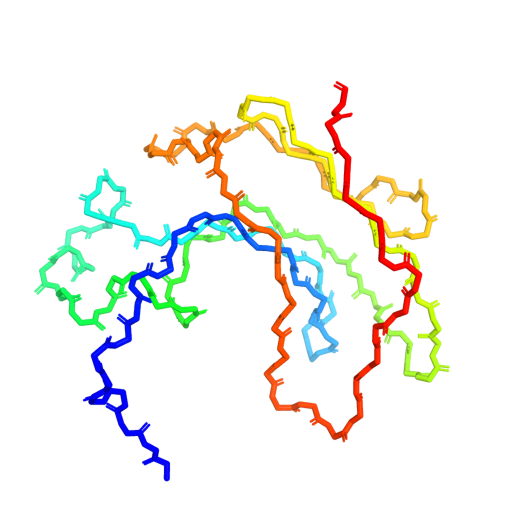Å

Foldseek 3Di:
DPPLPDPDDLDFDWDWDCDQVQQKIWIWGFADCFQDDPVQNVVVSNGSDPVDTDTQDMDGHHDDPPDDWDWDWDDDFQWIWIDINNHTDDTGRDPGTDTDPDDDDDDDDDPDPDDDDDPDDDDHD

pLDDT: mean 88.93, std 13.35, range [39.19, 98.69]

Sequence (125 aa):
MDEGGGNGRKLTGYYFTLDPAHAKLTLWQMQTEDECDPDTCNKPWYLYHLGNPISLEDVDFSLGHGRWYELKVEVEGSLIKCYVDDVLKIEYDDRIGTTFLQGTVGFFVYKASDARFDDVLVESL